Protein AF-A0A7V3CWQ6-F1 (afdb_monomer_lite)

pLDDT: mean 81.4, std 16.86, range [31.77, 95.69]

Secondary structure (DSSP, 8-state):
--------------EEEEEEEEETTEEEEEEEEEEESS-EEEEEEEETTEEEEEEEE--TTS-TT---EEEEEEEEEETTEEEE-SPPPPP-

Radius of gyration: 16.52 Å; chains: 1; bounding box: 52×28×38 Å

Structure (mmCIF, N/CA/C/O backbone):
data_AF-A0A7V3CWQ6-F1
#
_entry.id   AF-A0A7V3CWQ6-F1
#
loop_
_atom_site.group_PDB
_atom_site.id
_atom_site.type_symbol
_atom_site.label_atom_id
_atom_site.label_alt_id
_atom_site.label_comp_id
_atom_site.label_asym_id
_atom_site.label_entity_id
_atom_site.label_seq_id
_atom_site.pdbx_PDB_ins_code
_atom_site.Cartn_x
_atom_site.Cartn_y
_atom_site.Cartn_z
_atom_site.occupancy
_atom_site.B_iso_or_equiv
_atom_site.auth_seq_id
_atom_site.auth_comp_id
_atom_site.auth_asym_id
_atom_site.auth_atom_id
_atom_site.pdbx_PDB_model_num
ATOM 1 N N . MET A 1 1 ? 35.922 17.053 -19.914 1.00 35.00 1 MET A N 1
ATOM 2 C CA . MET A 1 1 ? 34.990 17.498 -18.858 1.00 35.00 1 MET A CA 1
ATOM 3 C C . MET A 1 1 ? 33.624 16.938 -19.214 1.00 35.00 1 MET A C 1
ATOM 5 O O . MET A 1 1 ? 32.994 17.449 -20.126 1.00 35.00 1 MET A O 1
ATOM 9 N N . LEU A 1 2 ? 33.247 15.808 -18.615 1.00 31.77 2 LEU A N 1
ATOM 10 C CA . LEU A 1 2 ? 31.932 15.196 -18.806 1.00 31.77 2 LEU A CA 1
ATOM 11 C C . LEU A 1 2 ? 31.025 15.750 -17.710 1.00 31.77 2 LEU A C 1
ATOM 13 O O . LEU A 1 2 ? 31.204 15.426 -16.541 1.00 31.77 2 LEU A O 1
ATOM 17 N N . THR A 1 3 ? 30.101 16.634 -18.068 1.00 37.91 3 THR A N 1
ATOM 18 C CA . THR A 1 3 ? 29.016 17.038 -17.172 1.00 37.91 3 THR A CA 1
ATOM 19 C C . THR A 1 3 ? 27.950 15.948 -17.218 1.00 37.91 3 THR A C 1
ATOM 21 O O . THR A 1 3 ? 27.040 15.996 -18.042 1.00 37.91 3 THR A O 1
ATOM 24 N N . GLY A 1 4 ? 28.105 14.921 -16.384 1.00 41.09 4 GLY A N 1
ATOM 25 C CA . GLY A 1 4 ? 27.022 13.991 -16.083 1.00 41.09 4 GLY A CA 1
ATOM 26 C C . GLY A 1 4 ? 26.070 14.662 -15.100 1.00 41.09 4 GLY A C 1
ATOM 27 O O . GLY A 1 4 ? 26.469 14.992 -13.987 1.00 41.09 4 GLY A O 1
ATOM 28 N N . TYR A 1 5 ? 24.835 14.914 -15.523 1.00 42.44 5 TYR A N 1
ATOM 29 C CA . TYR A 1 5 ? 23.755 15.290 -14.619 1.00 42.44 5 TYR A CA 1
ATOM 30 C C . TYR A 1 5 ? 23.136 13.996 -14.089 1.00 42.44 5 TYR A C 1
ATOM 32 O O . TYR A 1 5 ? 22.351 13.351 -14.780 1.00 42.44 5 TYR A O 1
ATOM 40 N N . GLU A 1 6 ? 23.521 13.587 -12.882 1.00 47.72 6 GLU A N 1
ATOM 41 C CA . GLU A 1 6 ? 22.805 12.537 -12.164 1.00 47.72 6 GLU A CA 1
ATOM 42 C C . GLU A 1 6 ? 21.583 13.169 -11.506 1.00 47.72 6 GLU A C 1
ATOM 44 O O . GLU A 1 6 ? 21.652 13.740 -10.418 1.00 47.72 6 GLU A O 1
ATOM 49 N N . ASN A 1 7 ? 20.436 13.075 -12.179 1.00 47.44 7 ASN A N 1
ATOM 50 C CA . ASN A 1 7 ? 19.174 13.206 -11.477 1.00 47.44 7 ASN A CA 1
ATOM 51 C C . ASN A 1 7 ? 19.010 11.938 -10.639 1.00 47.44 7 ASN A C 1
ATOM 53 O O . ASN A 1 7 ? 18.443 10.947 -11.097 1.00 47.44 7 ASN A O 1
ATOM 57 N N . THR A 1 8 ? 19.521 11.951 -9.408 1.00 50.38 8 THR A N 1
ATOM 58 C CA . THR A 1 8 ? 19.238 10.883 -8.439 1.00 50.38 8 THR A CA 1
ATOM 59 C C . THR A 1 8 ? 17.740 10.780 -8.138 1.00 50.38 8 THR A C 1
ATOM 61 O O . THR A 1 8 ? 17.320 9.802 -7.524 1.00 50.38 8 THR A O 1
ATOM 64 N N . GLY A 1 9 ? 16.922 11.722 -8.641 1.00 50.31 9 GLY A N 1
ATOM 65 C CA . GLY A 1 9 ? 15.564 11.463 -9.120 1.00 50.31 9 GLY A CA 1
ATOM 66 C C . GLY A 1 9 ? 14.613 10.968 -8.046 1.00 50.31 9 GLY A C 1
ATOM 67 O O . GLY A 1 9 ? 13.683 10.218 -8.330 1.00 50.31 9 GLY A O 1
ATOM 68 N N . GLY A 1 10 ? 14.885 11.255 -6.775 1.00 55.44 10 GLY A N 1
ATOM 69 C CA . GLY A 1 10 ? 13.917 11.025 -5.715 1.00 55.44 10 GLY A CA 1
ATOM 70 C C . GLY A 1 10 ? 12.772 12.001 -5.935 1.00 55.44 10 GLY A C 1
ATOM 71 O O . GLY A 1 10 ? 12.981 13.207 -5.855 1.00 55.44 10 GLY A O 1
ATOM 72 N N . SER A 1 11 ? 11.570 11.500 -6.211 1.00 60.38 11 SER A N 1
ATOM 73 C CA . SER A 1 11 ? 10.363 12.335 -6.294 1.00 60.38 11 SER A CA 1
ATOM 74 C C . SER A 1 11 ? 10.097 13.081 -4.975 1.00 60.38 11 SER A C 1
ATOM 76 O O . SER A 1 11 ? 9.376 14.073 -4.957 1.00 60.38 11 SER A O 1
ATOM 78 N N . GLY A 1 12 ? 10.659 12.584 -3.861 1.00 62.94 12 GLY A N 1
ATOM 79 C CA . GLY A 1 12 ? 10.315 13.016 -2.508 1.00 62.94 12 GLY A CA 1
ATOM 80 C C . GLY A 1 12 ? 8.878 12.644 -2.128 1.00 62.94 12 GLY A C 1
ATOM 81 O O . GLY A 1 12 ? 8.343 13.182 -1.162 1.00 62.94 12 GLY A O 1
ATOM 82 N N . CYS A 1 13 ? 8.229 11.760 -2.892 1.00 67.19 13 CYS A N 1
ATOM 83 C CA . CYS A 1 13 ? 6.846 11.356 -2.691 1.00 67.19 13 CYS A CA 1
ATOM 84 C C . CYS A 1 13 ? 6.782 9.909 -2.216 1.00 67.19 13 CYS A C 1
ATOM 86 O O . CYS A 1 13 ? 6.902 8.980 -3.003 1.00 67.19 13 CYS A O 1
ATOM 88 N N . TRP A 1 14 ? 6.531 9.723 -0.926 1.00 82.69 14 TRP A N 1
ATOM 89 C CA . TRP A 1 14 ? 6.301 8.413 -0.328 1.00 82.69 14 TRP A CA 1
ATOM 90 C C . TRP A 1 14 ? 4.818 8.061 -0.360 1.00 82.69 14 TRP A C 1
ATOM 92 O O . TRP A 1 14 ? 3.975 8.832 0.104 1.00 82.69 14 TRP A O 1
ATOM 102 N N . VAL A 1 15 ? 4.498 6.880 -0.878 1.00 86.19 15 VAL A N 1
ATOM 103 C CA . VAL A 1 15 ? 3.124 6.392 -0.961 1.00 86.19 15 VAL A CA 1
ATOM 104 C C . VAL A 1 15 ? 2.841 5.464 0.212 1.00 86.19 15 VAL A C 1
ATOM 106 O O . VAL A 1 15 ? 3.563 4.492 0.451 1.00 86.19 15 VAL A O 1
ATOM 109 N N . PHE A 1 16 ? 1.756 5.753 0.927 1.00 90.44 16 PHE A N 1
ATOM 110 C CA . PHE A 1 16 ? 1.266 4.938 2.031 1.00 90.44 16 PHE A CA 1
ATOM 111 C C . PHE A 1 16 ? -0.212 4.610 1.842 1.00 90.44 16 PHE A C 1
ATOM 113 O O . PHE A 1 16 ? -0.988 5.453 1.395 1.00 90.44 16 PHE A O 1
ATOM 120 N N . LEU A 1 17 ? -0.614 3.413 2.263 1.00 90.44 17 LEU A N 1
ATOM 121 C CA . LEU A 1 17 ? -2.015 3.062 2.464 1.00 90.44 17 LEU A CA 1
ATOM 122 C C . LEU A 1 17 ? -2.321 3.036 3.960 1.00 90.44 17 LEU A C 1
ATOM 124 O O . LEU A 1 17 ? -1.727 2.257 4.705 1.00 90.44 17 LEU A O 1
ATOM 128 N N . GLY A 1 18 ? -3.256 3.881 4.391 1.00 91.94 18 GLY A N 1
ATOM 129 C CA . GLY A 1 18 ? -3.696 3.969 5.779 1.00 91.94 18 GLY A CA 1
ATOM 130 C C . GLY A 1 18 ? -5.098 3.415 5.994 1.00 91.94 18 GLY A C 1
ATOM 131 O O . GLY A 1 18 ? -6.009 3.709 5.225 1.00 91.94 18 GLY A O 1
ATOM 132 N N . SER A 1 19 ? -5.281 2.663 7.076 1.00 92.12 19 SER A N 1
ATOM 133 C CA . SER A 1 19 ? -6.599 2.324 7.615 1.00 92.12 19 SER A CA 1
ATOM 134 C C . SER A 1 19 ? -6.958 3.324 8.707 1.00 92.12 19 SER A C 1
ATOM 136 O O . SER A 1 19 ? -6.260 3.431 9.722 1.00 92.12 19 SER A O 1
ATOM 138 N N . VAL A 1 20 ? -8.043 4.064 8.487 1.00 92.50 20 VAL A N 1
ATOM 139 C CA . VAL A 1 20 ? -8.578 5.045 9.433 1.00 92.50 20 VAL A CA 1
ATOM 140 C C . VAL A 1 20 ? -9.943 4.563 9.898 1.00 92.50 20 VAL A C 1
ATOM 142 O O . VAL A 1 20 ? -10.853 4.369 9.094 1.00 92.50 20 VAL A O 1
ATOM 145 N N . LEU A 1 21 ? -10.081 4.362 11.204 1.00 91.38 21 LEU A N 1
ATOM 146 C CA . LEU A 1 21 ? -11.327 3.951 11.836 1.00 91.38 21 LEU A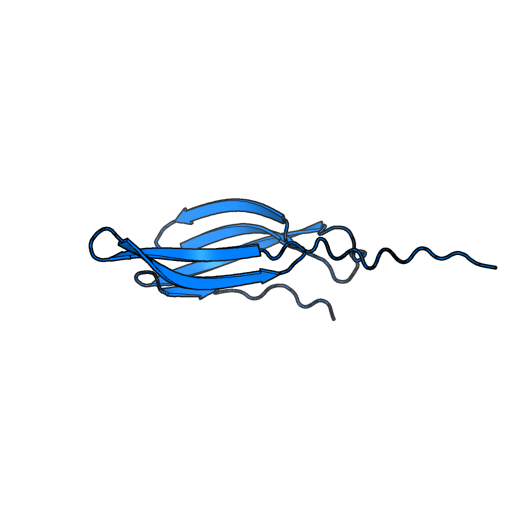 CA 1
ATOM 147 C C . LEU A 1 21 ? -12.029 5.156 12.450 1.00 91.38 21 LEU A C 1
ATOM 149 O O . LEU A 1 21 ? -11.382 6.046 12.995 1.00 91.38 21 LEU A O 1
ATOM 153 N N . ASN A 1 22 ? -13.357 5.155 12.429 1.00 92.81 22 ASN A N 1
ATO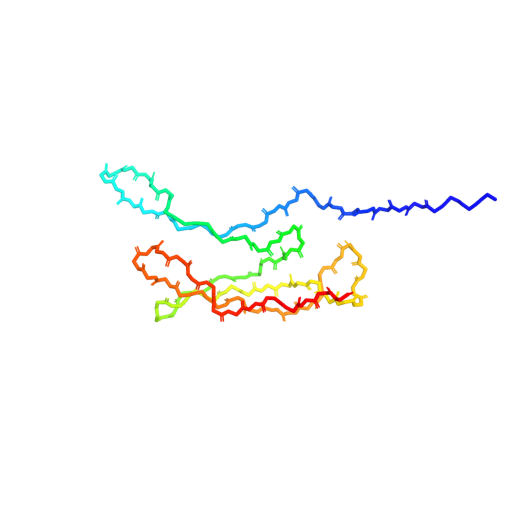M 154 C CA . ASN A 1 22 ? -14.126 6.078 13.251 1.00 92.81 22 ASN A CA 1
ATOM 155 C C . ASN A 1 22 ? -14.206 5.519 14.680 1.00 92.81 22 ASN A C 1
ATOM 157 O O . ASN A 1 22 ? -14.832 4.483 14.911 1.00 92.81 22 ASN A O 1
ATOM 161 N N . LYS A 1 23 ? -13.572 6.199 15.637 1.00 92.75 23 LYS A N 1
ATOM 162 C CA . LYS A 1 23 ? -13.651 5.888 17.065 1.00 92.75 23 LYS A CA 1
ATOM 163 C C . LYS A 1 23 ? -14.260 7.086 17.785 1.00 92.75 23 LYS A C 1
ATOM 165 O O . LYS A 1 23 ? -13.608 8.112 17.936 1.00 92.75 23 LYS A O 1
ATOM 170 N N . ASN A 1 24 ? -15.503 6.947 18.244 1.00 93.88 24 ASN A N 1
ATOM 171 C CA . ASN A 1 24 ? -16.251 8.007 18.934 1.00 93.88 24 ASN A CA 1
ATOM 172 C C . ASN A 1 24 ? -16.365 9.311 18.117 1.00 93.88 24 ASN A C 1
ATOM 174 O O . ASN A 1 24 ? -16.125 10.393 18.646 1.00 93.88 24 ASN A O 1
ATOM 178 N N . ASN A 1 25 ? -16.706 9.214 16.828 1.00 93.19 25 ASN A N 1
ATOM 179 C CA . ASN A 1 25 ? -16.769 10.338 15.880 1.00 93.19 25 ASN A CA 1
ATOM 180 C C . ASN A 1 25 ? -15.428 11.049 15.628 1.00 93.19 25 ASN A C 1
ATOM 182 O O . ASN A 1 25 ? -15.411 12.133 15.049 1.00 93.19 25 ASN A O 1
ATOM 186 N N . LEU A 1 26 ? -14.306 10.429 16.006 1.00 94.50 26 LEU A N 1
ATOM 187 C CA . LEU A 1 26 ? -12.961 10.911 15.706 1.00 94.50 26 LEU A CA 1
ATOM 188 C C . LEU A 1 26 ? -12.228 9.924 14.784 1.00 94.50 26 LEU A C 1
ATOM 190 O O . LEU A 1 26 ? -12.327 8.708 14.984 1.00 94.50 26 LEU A O 1
ATOM 194 N N . PRO A 1 27 ? -11.473 10.413 13.784 1.00 93.75 27 PRO A N 1
ATOM 195 C CA . PRO A 1 27 ? -10.634 9.558 12.959 1.00 93.75 27 PRO A CA 1
ATOM 196 C C . PRO A 1 27 ? -9.461 9.022 13.787 1.00 93.75 27 PRO A C 1
ATOM 198 O O . PRO A 1 27 ? -8.697 9.775 14.388 1.00 93.75 27 PRO A O 1
ATOM 201 N N . TYR A 1 28 ? -9.300 7.705 13.794 1.00 93.12 28 TYR A N 1
ATOM 202 C CA . TYR A 1 28 ? -8.200 7.001 14.434 1.00 93.12 28 TYR A CA 1
ATOM 203 C C . TYR A 1 28 ? -7.421 6.221 13.377 1.00 93.12 28 TYR A C 1
ATOM 205 O O . TYR A 1 28 ? -7.914 5.234 12.827 1.00 93.12 28 TYR A O 1
ATOM 213 N N . LEU A 1 29 ? -6.201 6.668 13.081 1.00 90.88 29 LEU A N 1
ATOM 214 C CA . LEU A 1 29 ? -5.286 5.949 12.201 1.00 90.88 29 LEU A CA 1
ATOM 215 C C . LEU A 1 29 ? -4.825 4.666 12.903 1.00 90.88 29 LEU A C 1
ATOM 217 O O . LEU A 1 29 ? -4.089 4.725 13.887 1.00 90.88 29 LEU A O 1
ATOM 221 N N . LYS A 1 30 ? -5.265 3.511 12.403 1.00 91.56 30 LYS A N 1
ATOM 222 C CA . LYS A 1 30 ? -4.962 2.208 13.005 1.00 91.56 30 LYS A CA 1
ATOM 223 C C . LYS A 1 30 ? -3.698 1.580 12.426 1.00 91.56 30 LYS A C 1
ATOM 225 O O . LYS A 1 30 ? -2.891 1.039 13.176 1.00 91.56 30 LYS A O 1
ATOM 230 N N . ARG A 1 31 ? -3.529 1.628 11.102 1.00 92.38 31 ARG A N 1
ATOM 231 C CA . ARG A 1 31 ? -2.407 0.980 10.407 1.00 92.38 31 ARG A CA 1
ATOM 232 C C . ARG A 1 31 ? -1.979 1.774 9.183 1.00 92.38 31 ARG A C 1
ATOM 234 O O . ARG A 1 31 ? -2.824 2.365 8.519 1.00 92.38 31 ARG A O 1
ATOM 241 N N . LEU A 1 32 ? -0.683 1.729 8.878 1.00 91.62 32 LEU A N 1
ATOM 242 C CA . LEU A 1 32 ? -0.085 2.220 7.638 1.00 91.62 32 LEU A CA 1
ATOM 243 C C . LEU A 1 32 ? 0.725 1.099 6.977 1.00 91.62 32 LEU A C 1
ATOM 245 O O . LEU A 1 32 ? 1.467 0.387 7.656 1.00 91.62 32 LEU A O 1
ATOM 249 N N . ILE A 1 33 ? 0.601 0.973 5.659 1.00 90.25 33 ILE A N 1
ATOM 250 C CA . ILE A 1 33 ? 1.476 0.173 4.799 1.00 90.25 33 ILE A CA 1
ATOM 251 C C . ILE A 1 33 ? 2.245 1.137 3.902 1.00 90.25 33 ILE A C 1
ATOM 253 O O . ILE A 1 33 ? 1.647 2.007 3.275 1.00 90.25 33 ILE A O 1
ATOM 257 N N . TYR A 1 34 ? 3.566 0.985 3.845 1.00 89.50 34 TYR A N 1
ATOM 258 C CA . TYR A 1 34 ? 4.433 1.782 2.985 1.00 89.50 34 TYR A CA 1
ATOM 259 C C . TYR A 1 34 ? 4.653 1.083 1.641 1.00 89.50 34 TYR A C 1
ATOM 261 O O . TYR A 1 34 ? 5.167 -0.036 1.590 1.00 89.50 34 TYR A O 1
ATOM 269 N N . PHE A 1 35 ? 4.306 1.755 0.545 1.00 86.38 35 PHE A N 1
ATOM 270 C CA . PHE A 1 35 ? 4.473 1.226 -0.806 1.00 86.38 35 PHE A CA 1
ATOM 271 C C . PHE A 1 35 ? 5.742 1.688 -1.504 1.00 86.38 35 PHE A C 1
ATOM 273 O O . PHE A 1 35 ? 6.064 1.111 -2.533 1.00 86.38 35 PHE A O 1
ATOM 280 N N . GLY A 1 36 ? 6.522 2.625 -0.975 1.00 83.19 36 GLY A N 1
ATOM 281 C CA . GLY A 1 36 ? 7.720 3.122 -1.663 1.00 83.19 36 GLY A CA 1
ATOM 282 C C . GLY A 1 36 ? 7.632 4.598 -2.030 1.00 83.19 36 GLY A C 1
ATOM 283 O O . GLY A 1 36 ? 6.586 5.226 -1.888 1.00 83.19 36 GLY A O 1
ATOM 284 N N . ASP A 1 37 ? 8.739 5.129 -2.526 1.00 78.56 37 ASP A N 1
ATOM 285 C CA . ASP A 1 37 ? 8.918 6.510 -2.982 1.00 78.56 37 ASP A CA 1
ATOM 286 C C . ASP A 1 37 ? 8.758 6.678 -4.508 1.00 78.56 37 ASP A C 1
ATOM 288 O O . ASP A 1 37 ? 8.776 7.787 -5.044 1.00 78.56 37 ASP A O 1
ATOM 292 N N . ARG A 1 38 ? 8.592 5.564 -5.231 1.00 79.62 38 ARG A N 1
ATOM 293 C CA . ARG A 1 38 ? 8.430 5.530 -6.693 1.00 79.62 38 ARG A CA 1
ATOM 294 C C . ARG A 1 38 ? 7.443 4.459 -7.146 1.00 79.62 38 ARG A C 1
ATOM 296 O O . ARG A 1 38 ? 7.739 3.595 -7.969 1.00 79.62 38 ARG A O 1
ATOM 303 N N . VAL A 1 39 ? 6.262 4.501 -6.547 1.00 86.00 39 VAL A N 1
ATOM 304 C CA . VAL A 1 39 ? 5.125 3.675 -6.952 1.00 86.00 39 VAL A CA 1
ATOM 305 C C . VAL A 1 39 ? 4.042 4.589 -7.488 1.00 86.00 39 VAL A C 1
ATOM 307 O O . VAL A 1 39 ? 3.615 5.511 -6.796 1.00 86.00 39 VAL A O 1
ATOM 310 N N . ALA A 1 40 ? 3.595 4.332 -8.712 1.00 88.19 40 ALA A N 1
ATOM 311 C CA . ALA A 1 40 ? 2.429 5.002 -9.269 1.00 88.19 40 ALA A CA 1
ATOM 312 C C . ALA A 1 40 ? 1.198 4.140 -8.985 1.00 88.19 40 ALA A C 1
ATOM 314 O O . ALA A 1 40 ? 1.196 2.958 -9.312 1.00 88.19 40 ALA A O 1
ATOM 315 N N . ILE A 1 41 ? 0.175 4.703 -8.342 1.00 90.38 41 ILE A N 1
ATOM 316 C CA . ILE A 1 41 ? -1.074 3.992 -8.044 1.00 90.38 41 ILE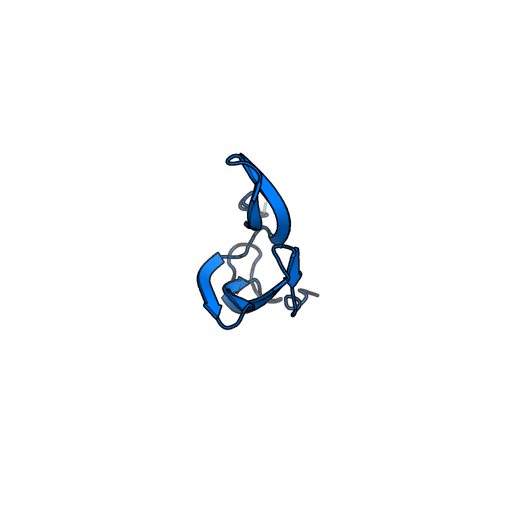 A CA 1
ATOM 317 C C . ILE A 1 41 ? -2.093 4.332 -9.125 1.00 90.38 41 ILE A C 1
ATOM 319 O O . ILE A 1 41 ? -2.472 5.493 -9.262 1.00 90.38 41 ILE A O 1
ATOM 323 N N . ASP A 1 42 ? -2.565 3.320 -9.845 1.00 92.88 42 ASP A N 1
ATOM 324 C CA . ASP A 1 42 ? -3.556 3.493 -10.907 1.00 92.88 42 ASP A CA 1
ATOM 325 C C . ASP A 1 42 ? -4.978 3.419 -10.351 1.00 92.88 42 ASP A C 1
ATOM 327 O O . ASP A 1 42 ? -5.845 4.226 -10.681 1.00 92.88 42 ASP A O 1
ATOM 331 N N . SER A 1 43 ? -5.248 2.420 -9.504 1.00 94.94 43 SER A N 1
ATOM 332 C CA . SER A 1 43 ? -6.565 2.244 -8.892 1.00 94.94 43 SER A CA 1
ATOM 333 C C . SER A 1 43 ? -6.523 1.365 -7.647 1.00 94.94 43 SER A C 1
ATOM 335 O O . SER A 1 43 ? -5.614 0.558 -7.449 1.00 94.94 43 SER A O 1
ATOM 337 N N . VAL A 1 44 ? -7.554 1.498 -6.815 1.00 94.06 44 VAL A N 1
ATOM 338 C CA . VAL A 1 44 ? -7.769 0.666 -5.629 1.00 94.06 44 VAL A CA 1
ATOM 339 C C . VAL A 1 44 ? -9.149 0.031 -5.725 1.00 94.06 44 VAL A C 1
ATOM 341 O O . VAL A 1 44 ? -10.136 0.717 -5.989 1.00 94.06 44 VAL A O 1
ATOM 344 N N . LYS A 1 45 ? -9.223 -1.280 -5.501 1.00 95.69 45 LYS A N 1
ATOM 345 C CA . LYS A 1 45 ? -10.476 -2.037 -5.425 1.00 95.69 45 LYS A CA 1
ATOM 346 C C . LYS A 1 45 ? -10.541 -2.797 -4.114 1.00 95.69 45 LYS A C 1
ATOM 348 O O . LYS A 1 45 ? -9.519 -3.266 -3.628 1.00 95.69 45 LYS A O 1
ATOM 353 N N . ILE A 1 46 ? -11.737 -2.936 -3.558 1.00 92.00 46 ILE A N 1
ATOM 354 C CA . ILE A 1 46 ? -11.974 -3.705 -2.335 1.00 92.00 46 ILE A CA 1
ATOM 355 C C . ILE A 1 46 ? -12.989 -4.792 -2.671 1.00 92.00 46 ILE A C 1
ATOM 357 O O . ILE A 1 46 ? -14.105 -4.489 -3.083 1.00 92.00 46 ILE A O 1
ATOM 361 N N . GLU A 1 47 ? -12.587 -6.050 -2.527 1.00 92.12 47 GLU A N 1
ATOM 362 C CA . GLU A 1 47 ? -13.383 -7.232 -2.859 1.00 92.12 47 GLU A CA 1
ATOM 363 C C . GLU A 1 47 ? -13.157 -8.296 -1.779 1.00 92.12 47 GLU A C 1
ATOM 365 O O . GLU A 1 47 ? -12.015 -8.687 -1.543 1.00 92.12 47 GLU A O 1
ATOM 370 N N . ASN A 1 48 ? -14.225 -8.783 -1.137 1.00 87.31 48 ASN A N 1
ATOM 371 C CA . ASN A 1 48 ? -14.170 -9.874 -0.147 1.00 87.31 48 ASN A CA 1
ATOM 372 C C . ASN A 1 48 ? -13.057 -9.685 0.910 1.00 87.31 48 ASN A C 1
ATOM 374 O O . ASN A 1 48 ? -12.151 -10.512 1.022 1.00 87.31 48 ASN A O 1
ATOM 378 N N . ASP A 1 49 ? -13.074 -8.549 1.618 1.00 88.06 49 ASP A N 1
ATOM 379 C CA . ASP A 1 49 ? -12.075 -8.154 2.634 1.00 88.06 49 ASP A CA 1
ATOM 380 C C . ASP A 1 49 ? -10.621 -8.046 2.139 1.00 88.06 49 ASP A C 1
ATOM 382 O O . ASP A 1 49 ? -9.685 -7.879 2.927 1.00 88.06 49 ASP A O 1
ATOM 386 N N . THR A 1 50 ? -10.421 -8.083 0.821 1.00 92.94 50 THR A N 1
ATOM 387 C CA . THR A 1 50 ? -9.125 -7.899 0.177 1.00 92.94 50 THR A CA 1
ATOM 388 C C . THR A 1 50 ? -9.115 -6.592 -0.601 1.00 92.94 50 THR A C 1
ATOM 390 O O . THR A 1 50 ? -9.937 -6.350 -1.483 1.00 92.94 50 THR A O 1
ATOM 393 N N . ILE A 1 51 ? -8.146 -5.746 -0.291 1.00 94.50 51 ILE A N 1
ATOM 394 C CA . ILE A 1 51 ? -7.839 -4.523 -1.012 1.00 94.50 51 ILE A CA 1
ATOM 395 C C . ILE A 1 51 ? -6.793 -4.871 -2.073 1.00 94.50 51 ILE A C 1
ATOM 397 O O . ILE A 1 51 ? -5.702 -5.347 -1.759 1.00 94.50 51 ILE A O 1
ATOM 401 N N . LYS A 1 52 ? -7.140 -4.639 -3.335 1.00 95.62 52 LYS A N 1
ATOM 402 C CA . LYS A 1 52 ? -6.253 -4.757 -4.491 1.00 95.62 52 LYS A CA 1
ATOM 403 C C . LYS A 1 52 ? -5.825 -3.362 -4.910 1.00 95.62 52 LYS A C 1
ATOM 405 O O . LYS A 1 52 ? -6.669 -2.548 -5.287 1.00 95.62 52 LYS A O 1
ATOM 410 N N . VAL A 1 53 ? -4.528 -3.094 -4.859 1.00 95.19 53 VAL A N 1
ATOM 411 C CA . VAL A 1 53 ? -3.959 -1.816 -5.295 1.00 95.19 53 VAL A CA 1
ATOM 412 C C . VAL A 1 53 ? -3.187 -2.052 -6.581 1.00 95.19 53 VAL A C 1
ATOM 414 O O . VAL A 1 53 ? -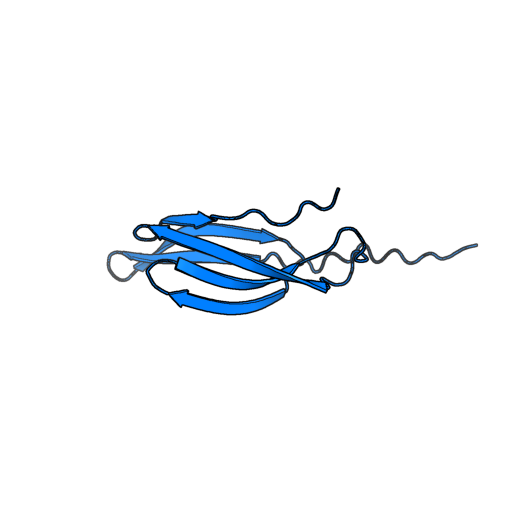2.133 -2.681 -6.563 1.00 95.19 53 VAL A O 1
ATOM 417 N N . TYR A 1 54 ? -3.743 -1.580 -7.690 1.00 95.25 54 TYR A N 1
ATOM 418 C CA . TYR A 1 54 ? -3.128 -1.651 -9.010 1.00 95.25 54 TYR A CA 1
ATOM 419 C C . TYR A 1 54 ? -2.132 -0.510 -9.150 1.00 95.25 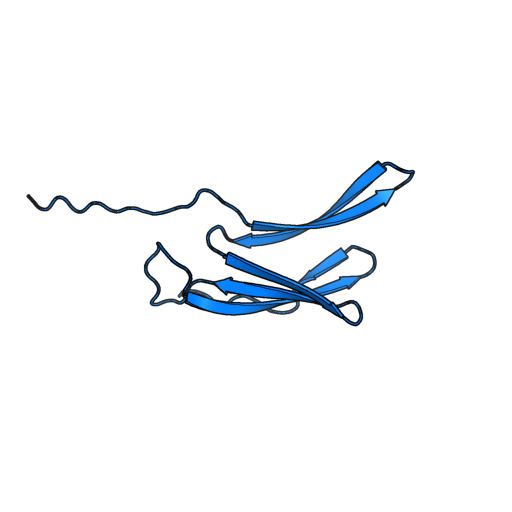54 TYR A C 1
ATOM 421 O O . TYR A 1 54 ? -2.460 0.641 -8.849 1.00 95.25 54 TYR A O 1
ATOM 429 N N . SER A 1 55 ? -0.916 -0.842 -9.563 1.00 92.81 55 SER A N 1
ATOM 430 C CA . SER A 1 55 ? 0.196 0.095 -9.546 1.00 92.81 55 SER A CA 1
ATOM 431 C C . SER A 1 55 ? 1.251 -0.214 -10.600 1.00 92.81 55 SER A C 1
ATOM 433 O O . SER A 1 55 ? 1.319 -1.334 -11.111 1.00 92.81 55 SER A O 1
ATOM 435 N N . LEU A 1 56 ? 2.126 0.759 -10.841 1.00 91.31 56 LEU A N 1
ATOM 436 C CA . LEU A 1 56 ? 3.416 0.567 -11.489 1.00 91.31 56 LEU A CA 1
ATOM 437 C C . LEU A 1 56 ? 4.535 0.678 -10.447 1.00 91.31 56 LEU A C 1
ATOM 439 O O . LEU A 1 56 ? 4.583 1.636 -9.669 1.00 91.31 56 LEU A O 1
ATOM 443 N N . VAL A 1 57 ? 5.448 -0.290 -10.455 1.00 89.00 57 VAL A N 1
ATOM 444 C CA . VAL A 1 57 ? 6.670 -0.325 -9.636 1.00 89.00 57 VAL A CA 1
ATOM 445 C C . VAL A 1 57 ? 7.908 -0.388 -10.534 1.00 89.00 57 VAL A C 1
ATOM 447 O O . VAL A 1 57 ? 7.803 -0.609 -11.740 1.00 89.00 57 VAL A O 1
ATOM 450 N N . HIS A 1 58 ? 9.086 -0.184 -9.951 1.00 84.56 58 HIS A N 1
ATOM 451 C CA . HIS A 1 58 ? 10.352 -0.299 -10.673 1.00 84.56 58 HIS A CA 1
ATOM 452 C C . HIS A 1 58 ? 10.682 -1.760 -10.999 1.00 84.56 58 HIS A C 1
ATOM 454 O O . HIS A 1 58 ? 10.556 -2.640 -10.142 1.00 84.56 58 HIS A O 1
ATOM 460 N N . ARG A 1 59 ? 11.156 -1.997 -12.221 1.00 78.00 59 ARG A N 1
ATOM 461 C CA . ARG A 1 59 ? 11.975 -3.162 -12.586 1.00 78.00 59 ARG A CA 1
ATOM 462 C C . ARG A 1 59 ? 13.417 -2.939 -12.153 1.00 78.00 59 ARG A C 1
ATOM 464 O O . ARG A 1 59 ? 13.836 -1.810 -11.927 1.00 78.00 59 ARG A O 1
ATOM 471 N N . GLU A 1 60 ? 14.183 -4.019 -12.104 1.00 75.81 60 GLU A N 1
ATOM 472 C CA . GLU A 1 60 ? 15.639 -3.961 -11.918 1.00 75.81 60 GLU A CA 1
ATOM 473 C C . GLU A 1 60 ? 16.326 -3.166 -13.044 1.00 75.81 60 GLU A C 1
ATOM 475 O O . GLU A 1 60 ? 17.263 -2.414 -12.809 1.00 75.81 60 GLU A O 1
ATOM 480 N N . GLU A 1 61 ? 15.793 -3.273 -14.261 1.00 73.81 61 GLU A N 1
ATOM 481 C CA . GLU A 1 61 ? 16.297 -2.599 -15.462 1.00 73.81 61 GLU A CA 1
ATOM 482 C C . GLU A 1 61 ? 15.762 -1.167 -15.619 1.00 73.81 61 GLU A C 1
ATOM 484 O O . GLU A 1 61 ? 16.216 -0.429 -16.498 1.00 73.81 61 GLU A O 1
ATOM 489 N N . ASP A 1 62 ? 14.779 -0.766 -14.802 1.00 70.25 62 ASP A N 1
ATOM 490 C CA . ASP A 1 62 ? 14.227 0.580 -14.883 1.00 70.25 62 ASP A CA 1
ATOM 491 C C . ASP A 1 62 ? 15.266 1.572 -14.366 1.00 70.25 62 ASP A C 1
ATOM 493 O O . ASP A 1 62 ? 15.752 1.487 -13.233 1.00 70.25 62 ASP A O 1
ATOM 497 N N . GLY A 1 63 ? 15.559 2.586 -15.182 1.00 65.69 63 GLY A N 1
ATOM 498 C CA . GLY A 1 63 ? 16.277 3.754 -14.696 1.00 65.69 63 GLY A CA 1
ATOM 499 C C . GLY A 1 63 ? 15.568 4.322 -13.464 1.00 65.69 63 GLY A C 1
ATOM 500 O O . GLY A 1 63 ? 14.344 4.266 -13.349 1.00 65.69 63 GLY A O 1
ATOM 501 N N . LEU A 1 64 ? 16.326 4.935 -12.555 1.00 67.44 64 LEU A N 1
ATOM 502 C CA . LEU A 1 64 ? 15.822 5.477 -11.284 1.00 67.44 64 LEU A CA 1
ATOM 503 C C . LEU A 1 64 ? 14.703 6.540 -11.433 1.00 67.44 64 LEU A C 1
ATOM 505 O O . LEU A 1 64 ? 14.226 7.062 -10.438 1.00 67.44 64 LEU A O 1
ATOM 509 N N . CYS A 1 65 ? 14.264 6.881 -12.641 1.00 67.19 65 CYS A N 1
ATOM 510 C CA . CYS A 1 65 ? 13.315 7.953 -12.908 1.00 67.19 65 CYS A CA 1
ATOM 511 C C . CYS A 1 65 ? 11.847 7.491 -13.019 1.00 67.19 65 CYS A C 1
ATOM 513 O O . CYS A 1 65 ? 10.965 8.244 -12.614 1.00 67.19 65 CYS A O 1
ATOM 515 N N . CYS A 1 66 ? 11.558 6.289 -13.547 1.00 72.94 66 CYS A N 1
ATOM 516 C CA . CYS A 1 66 ? 10.185 5.921 -13.933 1.00 72.94 66 CYS A CA 1
ATOM 517 C C . CYS A 1 66 ? 9.850 4.437 -13.666 1.00 72.94 66 CYS A C 1
ATOM 519 O O . CYS A 1 66 ? 10.495 3.580 -14.269 1.00 72.94 66 CYS A O 1
ATOM 521 N N . PRO A 1 67 ? 8.812 4.111 -12.865 1.00 80.12 67 PRO A N 1
ATOM 522 C CA . PRO A 1 67 ? 8.302 2.743 -12.753 1.00 80.12 67 PRO A CA 1
ATOM 523 C C . PRO A 1 67 ? 7.663 2.272 -14.067 1.00 80.12 67 PRO A C 1
ATOM 525 O O . PRO A 1 67 ? 6.843 2.993 -14.640 1.00 80.12 67 PRO A O 1
ATOM 528 N N . SER A 1 68 ? 7.963 1.049 -14.511 1.00 85.81 68 SER A N 1
ATOM 529 C CA . SER A 1 68 ? 7.363 0.460 -15.720 1.00 85.81 68 SER A CA 1
ATOM 530 C C . SER A 1 68 ? 6.680 -0.897 -15.507 1.00 85.81 68 SER A C 1
ATOM 532 O O . SER A 1 68 ? 6.031 -1.412 -16.422 1.00 85.81 68 SER A O 1
ATOM 534 N N . LEU A 1 69 ? 6.800 -1.511 -14.325 1.00 89.44 69 LEU A N 1
ATOM 535 C CA . LEU A 1 69 ? 6.253 -2.840 -14.046 1.00 89.44 69 LEU A CA 1
ATOM 536 C C . LEU A 1 69 ? 4.852 -2.775 -13.436 1.00 89.44 69 LEU A C 1
ATOM 538 O O . LEU A 1 69 ? 4.729 -2.350 -12.288 1.00 89.44 69 LEU A O 1
ATOM 542 N N . PRO A 1 70 ? 3.812 -3.291 -14.117 1.00 92.75 70 PRO A N 1
ATOM 543 C CA . PRO A 1 70 ? 2.516 -3.497 -13.488 1.00 92.75 70 PRO A CA 1
ATOM 544 C C . PRO A 1 70 ? 2.625 -4.461 -12.309 1.00 92.75 70 PRO A C 1
ATOM 546 O O . PRO A 1 70 ? 3.102 -5.589 -12.449 1.00 92.75 70 PRO A O 1
ATOM 549 N N . PHE A 1 71 ? 2.154 -4.020 -11.151 1.00 93.31 71 PHE A N 1
ATOM 550 C CA . PHE A 1 71 ? 2.135 -4.795 -9.923 1.00 93.31 71 PHE A CA 1
ATOM 551 C C . PHE A 1 71 ? 0.840 -4.537 -9.156 1.00 93.31 71 PHE A C 1
ATOM 553 O O . PHE A 1 71 ? 0.348 -3.409 -9.083 1.00 93.31 71 PHE A O 1
ATOM 560 N N . VAL A 1 72 ? 0.280 -5.596 -8.572 1.00 95.38 72 VAL A N 1
ATOM 561 C CA . VAL A 1 72 ? -0.930 -5.506 -7.753 1.00 95.38 72 VAL A CA 1
ATOM 562 C C . VAL A 1 72 ? -0.574 -5.870 -6.324 1.00 95.38 72 VAL A C 1
ATOM 564 O O . VAL A 1 72 ? -0.245 -7.024 -6.051 1.00 95.38 72 VAL A O 1
ATOM 567 N N . PHE A 1 73 ? -0.674 -4.916 -5.402 1.00 94.25 73 PHE A N 1
ATOM 568 C CA . PHE A 1 73 ? -0.589 -5.231 -3.979 1.00 94.25 73 PHE A CA 1
ATOM 569 C C . PHE A 1 73 ? -1.896 -5.870 -3.528 1.00 94.25 73 PHE A C 1
ATOM 571 O O . PHE A 1 73 ? -2.979 -5.326 -3.762 1.00 94.25 73 PHE A O 1
ATOM 578 N N . LEU A 1 74 ? -1.785 -7.016 -2.869 1.00 95.44 74 LEU A N 1
ATOM 579 C CA . LEU A 1 74 ? -2.889 -7.720 -2.239 1.00 95.44 74 LEU A CA 1
ATOM 580 C C . LEU A 1 74 ? -2.809 -7.474 -0.742 1.00 95.44 74 LEU A C 1
ATOM 582 O O . LEU A 1 74 ? -1.808 -7.796 -0.106 1.00 95.44 74 LEU A O 1
ATOM 586 N N . ILE A 1 75 ? -3.849 -6.874 -0.180 1.00 95.44 75 ILE A N 1
ATOM 587 C CA . ILE A 1 75 ? -3.860 -6.458 1.219 1.00 95.44 75 ILE A CA 1
ATOM 588 C C . ILE A 1 75 ? -5.129 -6.987 1.853 1.00 95.44 75 ILE A C 1
ATOM 590 O O . ILE A 1 75 ? -6.227 -6.644 1.428 1.00 95.44 75 ILE A O 1
ATOM 594 N N . LYS A 1 76 ? -4.992 -7.810 2.884 1.00 94.75 76 LYS A N 1
ATOM 595 C CA . LYS A 1 76 ? -6.129 -8.244 3.683 1.00 94.75 76 LYS A CA 1
ATOM 596 C C . LYS A 1 76 ? -6.459 -7.171 4.711 1.00 94.75 76 LYS A C 1
ATOM 598 O O . LYS A 1 76 ? -5.559 -6.634 5.360 1.00 94.75 76 LYS A O 1
ATOM 603 N N . ASN A 1 77 ? -7.741 -6.865 4.855 1.00 90.12 77 ASN A N 1
ATOM 604 C CA . ASN A 1 77 ? -8.235 -5.997 5.912 1.00 90.12 77 ASN A CA 1
ATOM 605 C C . ASN A 1 77 ? -8.848 -6.849 7.029 1.00 90.12 77 ASN A C 1
ATOM 607 O O . ASN A 1 77 ? -9.945 -7.379 6.878 1.00 90.12 77 ASN A O 1
ATOM 611 N N . GLU A 1 78 ? -8.164 -6.956 8.167 1.00 90.81 78 GLU A N 1
ATOM 612 C CA . GLU A 1 78 ? -8.674 -7.657 9.347 1.00 90.81 78 GLU A CA 1
ATOM 613 C C . GLU A 1 78 ? -9.113 -6.642 10.409 1.00 90.81 78 GLU A C 1
ATOM 615 O O . GLU A 1 78 ? -8.352 -6.214 11.279 1.00 90.81 78 GLU A O 1
ATOM 620 N N . SER A 1 79 ? -10.376 -6.207 10.322 1.00 86.12 79 SER A N 1
ATOM 621 C CA . SER A 1 79 ? -10.969 -5.211 11.236 1.00 86.12 79 SER A CA 1
ATOM 622 C C . SER A 1 79 ? -10.159 -3.908 11.328 1.00 86.12 79 SER A C 1
ATOM 624 O O . SER A 1 79 ? -10.001 -3.317 12.402 1.00 86.12 79 SER A O 1
ATOM 626 N N . GLY A 1 80 ? -9.588 -3.467 10.211 1.00 84.69 80 GLY A N 1
ATOM 627 C CA . GLY A 1 80 ? -8.756 -2.274 10.108 1.00 84.69 80 GLY A CA 1
ATOM 628 C C . GLY A 1 80 ? -7.271 -2.498 10.383 1.00 84.69 80 GLY A C 1
ATOM 629 O O . GLY A 1 80 ? -6.525 -1.521 10.307 1.00 84.69 80 GLY A O 1
ATOM 630 N N . ASP A 1 81 ? -6.833 -3.718 10.713 1.00 90.69 81 ASP A N 1
ATOM 631 C CA . ASP A 1 81 ? -5.416 -4.074 10.612 1.00 90.69 81 ASP A CA 1
ATOM 632 C C . ASP A 1 81 ? -5.129 -4.518 9.175 1.00 90.69 81 ASP A C 1
ATOM 634 O O . ASP A 1 81 ? -5.757 -5.439 8.652 1.00 90.69 81 ASP A O 1
ATOM 638 N N . LEU A 1 82 ? -4.245 -3.785 8.504 1.00 91.00 82 LEU A N 1
ATOM 639 C CA . LEU A 1 82 ? -3.912 -4.027 7.107 1.00 91.00 82 LEU A CA 1
ATOM 640 C C . LEU A 1 82 ? -2.702 -4.954 7.032 1.00 91.00 82 LEU A C 1
ATOM 642 O O . LEU A 1 82 ? -1.633 -4.621 7.550 1.00 91.00 82 LEU A O 1
ATOM 646 N N . ILE A 1 83 ? -2.866 -6.081 6.343 1.00 92.81 83 ILE A N 1
ATOM 647 C CA . ILE A 1 83 ? -1.827 -7.095 6.164 1.00 92.81 83 ILE A CA 1
ATOM 648 C C . ILE A 1 83 ? -1.531 -7.225 4.674 1.00 92.81 83 ILE A C 1
ATOM 650 O O . ILE A 1 83 ? -2.379 -7.671 3.904 1.00 92.81 83 ILE A O 1
ATOM 654 N N . GLN A 1 84 ? -0.326 -6.839 4.259 1.00 92.25 84 GLN A N 1
ATOM 655 C CA . GLN A 1 84 ? 0.143 -7.066 2.894 1.00 92.25 84 GLN A CA 1
ATOM 656 C C . GLN A 1 84 ? 0.441 -8.559 2.700 1.00 92.25 84 GLN A C 1
ATOM 658 O O . GLN A 1 84 ? 1.153 -9.160 3.499 1.00 92.25 84 GLN A O 1
ATOM 663 N N . LEU A 1 85 ? -0.133 -9.155 1.657 1.00 92.69 85 LEU A N 1
ATOM 664 C CA . LEU A 1 85 ? -0.065 -10.592 1.379 1.00 92.69 85 LEU A CA 1
ATOM 665 C C . LEU A 1 85 ? 1.038 -10.962 0.384 1.00 92.69 85 LEU A C 1
ATOM 667 O O . LEU A 1 85 ? 1.404 -12.130 0.290 1.00 92.69 85 LEU A O 1
ATOM 671 N N . ASN A 1 86 ? 1.537 -9.996 -0.387 1.00 92.19 86 ASN A N 1
ATOM 672 C CA . ASN A 1 86 ? 2.580 -10.208 -1.380 1.00 92.19 86 ASN A CA 1
ATOM 673 C C . ASN A 1 86 ? 3.642 -9.113 -1.322 1.00 92.19 86 ASN A C 1
ATOM 675 O O . ASN A 1 86 ? 3.329 -7.938 -1.161 1.00 92.19 86 ASN A O 1
ATOM 679 N N . ASP A 1 87 ? 4.901 -9.491 -1.500 1.00 85.06 87 ASP A N 1
ATOM 680 C CA . ASP A 1 87 ? 6.006 -8.542 -1.539 1.00 85.06 87 ASP A CA 1
ATOM 681 C C . ASP A 1 87 ? 6.251 -8.028 -2.953 1.00 85.06 87 ASP A C 1
ATOM 683 O O . ASP A 1 87 ? 6.056 -8.740 -3.942 1.00 85.06 87 ASP A O 1
ATOM 687 N N . LYS A 1 88 ? 6.708 -6.776 -3.039 1.00 78.00 88 LYS A N 1
ATOM 688 C CA . LYS A 1 88 ? 7.208 -6.230 -4.300 1.00 78.00 88 LYS A CA 1
ATOM 689 C C . LYS A 1 88 ? 8.395 -7.061 -4.791 1.00 78.00 88 LYS A C 1
ATOM 691 O O . LYS A 1 88 ? 9.184 -7.529 -3.965 1.00 78.00 88 LYS A O 1
ATOM 696 N N . PRO A 1 89 ? 8.575 -7.183 -6.115 1.00 71.62 89 PRO A N 1
ATO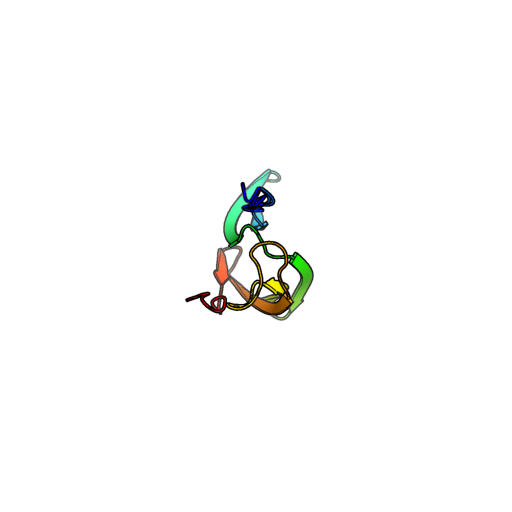M 697 C CA . PRO A 1 89 ? 9.817 -7.705 -6.662 1.00 71.62 89 PRO A CA 1
ATOM 698 C C . PRO A 1 89 ? 10.994 -6.886 -6.116 1.00 71.62 89 PRO A C 1
ATOM 700 O O . PRO A 1 89 ? 10.948 -5.654 -6.082 1.00 71.62 89 PRO A O 1
ATOM 703 N N . LYS A 1 90 ? 12.022 -7.578 -5.616 1.00 58.75 90 LYS A N 1
ATOM 704 C CA . LYS A 1 90 ? 13.255 -6.938 -5.154 1.00 58.75 90 LYS A CA 1
ATOM 705 C C . LYS A 1 90 ? 14.017 -6.460 -6.388 1.00 58.75 90 LYS A C 1
ATOM 707 O O . LYS A 1 90 ? 14.270 -7.268 -7.271 1.00 58.75 90 LYS A O 1
ATOM 712 N N . ALA A 1 91 ? 14.379 -5.181 -6.433 1.00 54.22 91 ALA A N 1
ATOM 713 C CA . ALA A 1 91 ? 15.500 -4.756 -7.264 1.00 54.22 91 ALA A CA 1
ATOM 714 C C . ALA A 1 91 ? 16.766 -5.302 -6.584 1.00 54.22 91 ALA A C 1
ATOM 716 O O . ALA A 1 91 ? 16.941 -5.063 -5.383 1.00 54.22 91 ALA A O 1
ATOM 717 N N . GLN A 1 92 ? 17.539 -6.129 -7.287 1.00 41.41 92 GLN A N 1
ATOM 718 C CA . GLN A 1 92 ? 18.763 -6.739 -6.764 1.00 41.41 92 GLN A CA 1
ATOM 719 C C . GLN A 1 92 ? 19.968 -5.814 -6.949 1.00 41.41 92 GLN A C 1
ATOM 721 O O . GLN A 1 92 ? 19.978 -5.037 -7.926 1.00 41.41 92 GLN A O 1
#

Foldseek 3Di:
DDPDDPPLAQPVAWDKDWQWDQDVNDTDTDDIDTDDRAKAWDDWDADPQKIWTWIFDDDLPDDSHHGDDTDIFIWGQDVRYTHTPDDDDDND

Sequence (92 aa):
MLTGYENTGGSGCWVFLGSVLNKNNLPYLKRLIYFGDRVAIDSVKIENDTIKVYSLVHREEDGLCCPSLPFVFLIKNESGDLIQLNDKPKAQ